Protein AF-A0A7R9UXS7-F1 (afdb_monomer)

pLDDT: mean 80.92, std 16.03, range [46.47, 97.25]

Solvent-accessible surface area (backbone atoms only — not comparable to full-atom values): 8865 Å² total; per-residue (Å²): 105,76,66,58,52,54,53,49,51,52,51,50,54,51,53,52,51,51,50,63,70,65,65,58,76,58,68,68,56,56,54,50,51,53,50,50,51,53,52,49,58,66,49,42,36,72,67,34,34,82,85,46,46,82,56,14,56,64,54,41,51,53,52,44,53,54,52,54,48,49,53,51,52,53,55,55,66,69,43,50,81,51,87,56,95,89,28,53,65,57,70,60,55,51,47,46,51,54,64,48,54,47,44,50,54,50,50,55,51,51,53,54,52,49,62,72,69,43,64,74,73,52,58,57,50,52,64,46,50,56,53,50,56,55,52,54,51,56,57,55,60,60,67,73,69,80,70,88,82,80,84,86,131

Sequence (153 aa):
MQLDDMLSELTHALTSGERILNTRMPFGYVVHLRTFLAVWLLTLPCGLVGDLGWASAPVAIGIAYVLLGVERISLDIEQPFGTDHSDLALDEFVHGVTAVDLHEMLSRHAEEHASHSLPVPLARVLGGRERSHVAARRGLDASHAATPKKPTR

Mean predicted aligned error: 14.14 Å

Nearest PDB structures (foldseek):
  6ivo-assembly1_A  TM=8.681E-01  e=6.506E-04  Klebsiella pneumoniae
  4wd7-assembly1_C  TM=8.824E-01  e=1.094E-03  Klebsiella pneumoniae UHKPC96
  6iv2-assembly1_D  TM=8.852E-01  e=1.838E-03  Klebsiella pneumoniae IS53

Radius of gyration: 33.46 Å; Cα contacts (8 Å, |Δi|>4): 35; chains: 1; bounding box: 63×79×75 Å

InterPro domains:
  IPR044669 Voltage-dependent anion channel-forming protein YneE/VCCN1/2-like [PF25539] (2-97)
  IPR044669 Voltage-dependent anion channel-forming protein YneE/VCCN1/2-like [PTHR33281] (1-116)

Structure (mmCIF, N/CA/C/O backbone):
data_AF-A0A7R9UXS7-F1
#
_entry.id   AF-A0A7R9UXS7-F1
#
loop_
_atom_site.group_PDB
_atom_site.id
_atom_site.type_symbol
_atom_site.label_atom_id
_atom_site.label_alt_id
_atom_site.label_comp_id
_atom_site.label_asym_id
_atom_site.label_entity_id
_atom_site.label_seq_id
_atom_site.pdbx_PDB_ins_code
_atom_site.Cartn_x
_atom_site.Cartn_y
_atom_site.Cartn_z
_atom_site.occupancy
_atom_site.B_iso_or_equiv
_atom_site.auth_seq_id
_atom_site.auth_comp_id
_atom_site.auth_asym_id
_atom_site.auth_atom_id
_atom_site.pdbx_PDB_model_num
ATOM 1 N N . MET A 1 1 ? 15.210 9.688 -37.841 1.00 69.94 1 MET A N 1
ATOM 2 C CA . MET A 1 1 ? 13.757 9.764 -37.598 1.00 69.94 1 MET A CA 1
ATOM 3 C C . MET A 1 1 ? 13.214 8.446 -37.073 1.00 69.94 1 MET A C 1
ATOM 5 O O . MET A 1 1 ? 12.944 8.404 -35.892 1.00 69.94 1 MET A O 1
ATOM 9 N N . GLN A 1 2 ? 13.179 7.345 -37.833 1.00 89.38 2 GLN A N 1
ATOM 10 C CA . GLN A 1 2 ? 12.542 6.099 -37.353 1.00 89.38 2 GLN A CA 1
ATOM 11 C C . GLN A 1 2 ? 13.154 5.488 -36.067 1.00 89.38 2 GLN A C 1
ATOM 13 O O . GLN A 1 2 ? 12.425 4.960 -35.236 1.00 89.38 2 GLN A O 1
ATOM 18 N N . LEU A 1 3 ? 14.475 5.594 -35.862 1.00 92.44 3 LEU A N 1
ATOM 19 C CA . LEU A 1 3 ? 15.123 5.185 -34.603 1.00 92.44 3 LEU A CA 1
ATOM 20 C C . LEU A 1 3 ? 14.800 6.140 -33.444 1.00 92.44 3 LEU A C 1
ATOM 22 O O . LEU A 1 3 ? 14.590 5.696 -32.320 1.00 92.44 3 LEU A O 1
ATOM 26 N N . ASP A 1 4 ? 14.758 7.443 -33.727 1.00 94.44 4 ASP A N 1
ATOM 27 C CA . ASP A 1 4 ? 14.447 8.474 -32.734 1.00 94.44 4 ASP A CA 1
ATOM 28 C C . ASP A 1 4 ? 13.019 8.282 -32.197 1.00 94.44 4 ASP A C 1
ATOM 30 O O . ASP A 1 4 ? 12.792 8.400 -30.994 1.00 94.44 4 ASP A O 1
ATOM 34 N N . ASP A 1 5 ? 12.087 7.892 -33.073 1.00 94.56 5 ASP A N 1
ATOM 35 C CA . ASP A 1 5 ? 10.698 7.588 -32.718 1.00 94.56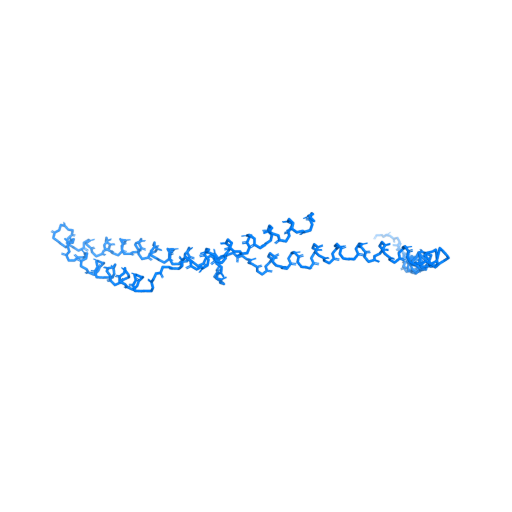 5 ASP A CA 1
ATOM 36 C C . ASP A 1 5 ? 10.605 6.355 -31.795 1.00 94.56 5 ASP A C 1
ATOM 38 O O . ASP A 1 5 ? 9.950 6.416 -30.755 1.00 94.56 5 ASP A O 1
ATOM 42 N N . MET A 1 6 ? 11.328 5.267 -32.098 1.00 92.38 6 MET A N 1
ATOM 43 C CA . MET A 1 6 ? 11.368 4.066 -31.242 1.00 92.38 6 MET A CA 1
ATOM 44 C C . MET A 1 6 ? 11.981 4.345 -29.861 1.00 92.38 6 MET A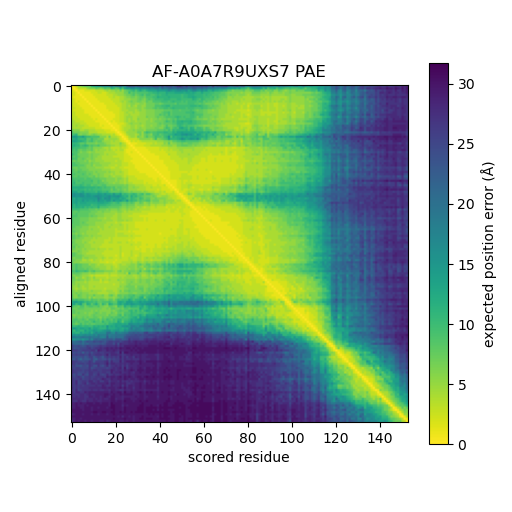 C 1
ATOM 46 O O . MET A 1 6 ? 11.496 3.854 -28.840 1.00 92.38 6 MET A O 1
ATOM 50 N N . LEU A 1 7 ? 13.050 5.147 -29.810 1.00 94.31 7 LEU A N 1
ATOM 51 C CA . LEU A 1 7 ? 13.671 5.549 -28.546 1.00 94.31 7 LEU A CA 1
ATOM 52 C C . LEU A 1 7 ? 12.748 6.458 -27.729 1.00 94.31 7 LEU A C 1
ATOM 54 O O . LEU A 1 7 ? 12.694 6.342 -26.501 1.00 94.31 7 LEU A O 1
ATOM 58 N N . SER A 1 8 ? 12.002 7.338 -28.398 1.00 95.25 8 SER A N 1
ATOM 59 C CA . SER A 1 8 ? 10.992 8.173 -27.754 1.00 95.25 8 SER A CA 1
ATOM 60 C C . SER A 1 8 ? 9.883 7.324 -27.129 1.00 95.25 8 SER A C 1
ATOM 62 O O . SER A 1 8 ? 9.520 7.560 -25.977 1.00 95.25 8 SER A O 1
ATOM 64 N N . GLU A 1 9 ? 9.410 6.289 -27.826 1.00 95.44 9 GLU A N 1
ATOM 65 C CA . GLU A 1 9 ? 8.367 5.384 -27.332 1.00 95.44 9 GLU A CA 1
ATOM 66 C C . GLU A 1 9 ? 8.821 4.576 -26.105 1.00 95.44 9 GLU A C 1
ATOM 68 O O . GLU A 1 9 ? 8.110 4.523 -25.098 1.00 95.44 9 GLU A O 1
ATOM 73 N N . LEU A 1 10 ? 10.046 4.037 -26.130 1.00 92.75 10 LEU A N 1
ATOM 74 C CA . LEU A 1 10 ? 10.647 3.371 -24.967 1.00 92.75 10 LEU A CA 1
ATOM 75 C C . LEU A 1 10 ? 10.772 4.315 -23.769 1.00 92.75 10 LEU A C 1
ATOM 77 O O . LEU A 1 10 ? 10.409 3.960 -22.647 1.00 92.75 10 LEU A O 1
ATOM 81 N N . THR A 1 11 ? 11.249 5.538 -24.007 1.00 95.38 11 THR A N 1
ATOM 82 C CA . THR A 1 11 ? 11.387 6.551 -22.953 1.00 95.38 11 THR A CA 1
ATOM 83 C C . THR A 1 11 ? 10.022 6.908 -22.366 1.00 95.38 11 THR A C 1
ATOM 85 O O . THR A 1 11 ? 9.876 6.997 -21.149 1.00 95.38 11 THR A O 1
ATOM 88 N N . HIS A 1 12 ? 8.994 7.041 -23.208 1.00 95.62 12 HIS A N 1
ATOM 89 C CA . HIS A 1 12 ? 7.633 7.323 -22.768 1.00 95.62 12 HIS A CA 1
ATOM 90 C C . HIS A 1 12 ? 7.060 6.195 -21.895 1.00 95.62 12 HIS A C 1
ATOM 92 O O . HIS A 1 12 ? 6.451 6.471 -20.857 1.00 95.62 12 HIS A O 1
ATOM 98 N N . ALA A 1 13 ? 7.289 4.932 -22.266 1.00 92.12 13 ALA A N 1
ATOM 99 C CA . ALA A 1 13 ? 6.881 3.780 -21.463 1.00 92.12 13 ALA A CA 1
ATOM 100 C C . ALA A 1 13 ? 7.587 3.753 -20.094 1.00 92.12 13 ALA A C 1
ATOM 102 O O . ALA A 1 13 ? 6.926 3.586 -19.067 1.00 92.12 13 ALA A O 1
ATOM 103 N N . LEU A 1 14 ? 8.901 4.004 -20.060 1.00 92.75 14 LEU A N 1
ATOM 104 C CA . LEU A 1 14 ? 9.678 4.078 -18.816 1.00 92.75 14 LEU A CA 1
ATOM 105 C C . LEU A 1 14 ? 9.189 5.206 -17.901 1.00 92.75 14 LEU A C 1
ATOM 107 O O . LEU A 1 14 ? 8.894 4.969 -16.731 1.00 92.75 14 LEU A O 1
ATOM 111 N N . THR A 1 15 ? 9.015 6.418 -18.435 1.00 94.06 15 THR A N 1
ATOM 112 C CA . THR A 1 15 ? 8.491 7.555 -17.665 1.00 94.06 15 THR A CA 1
ATOM 113 C C . THR A 1 15 ? 7.062 7.300 -17.171 1.00 94.06 15 THR A C 1
ATOM 115 O O . THR A 1 15 ? 6.696 7.735 -16.079 1.00 94.06 15 THR A O 1
ATOM 118 N N . SER A 1 16 ? 6.235 6.578 -17.935 1.00 92.38 16 SER A N 1
ATOM 119 C CA . SER A 1 16 ? 4.905 6.157 -17.478 1.00 92.38 16 SER A CA 1
ATOM 120 C C . SER A 1 16 ? 4.995 5.222 -16.264 1.00 92.38 16 SER A C 1
ATOM 122 O O . SER A 1 16 ? 4.322 5.463 -15.259 1.00 92.38 16 SER A O 1
ATOM 124 N N . GLY A 1 17 ? 5.888 4.228 -16.308 1.00 90.12 17 GLY A N 1
ATOM 125 C CA . GLY A 1 17 ? 6.159 3.327 -15.185 1.00 90.12 17 GLY A CA 1
ATOM 126 C C . GLY A 1 17 ? 6.683 4.056 -13.943 1.00 90.12 17 GLY A C 1
ATOM 127 O O . GLY A 1 17 ? 6.174 3.846 -12.843 1.00 90.12 17 GLY A O 1
ATOM 128 N N . GLU A 1 18 ? 7.629 4.984 -14.110 1.00 91.00 18 GLU A N 1
ATOM 129 C CA . GLU A 1 18 ? 8.159 5.801 -13.008 1.00 91.00 18 GLU A CA 1
ATOM 130 C C . GLU A 1 18 ? 7.084 6.668 -12.346 1.00 91.00 18 GLU A C 1
ATOM 132 O O . GLU A 1 18 ? 7.109 6.864 -11.130 1.00 91.00 18 GLU A O 1
ATOM 137 N N . ARG A 1 19 ? 6.115 7.184 -13.112 1.00 90.94 19 ARG A N 1
ATOM 138 C CA . ARG A 1 19 ? 4.985 7.941 -12.554 1.00 90.94 19 ARG A CA 1
ATOM 139 C C . ARG A 1 19 ? 4.095 7.061 -11.687 1.00 90.94 19 ARG A C 1
ATOM 141 O O . ARG A 1 19 ? 3.730 7.483 -10.593 1.00 90.94 19 ARG A O 1
ATOM 148 N N . ILE A 1 20 ? 3.774 5.852 -12.145 1.00 88.12 20 ILE A N 1
ATOM 149 C CA . ILE A 1 20 ? 2.990 4.885 -11.362 1.00 88.12 20 ILE A CA 1
ATOM 150 C C . ILE A 1 20 ? 3.744 4.548 -10.071 1.00 88.12 20 ILE A C 1
ATOM 152 O O . ILE A 1 20 ? 3.178 4.636 -8.985 1.00 88.12 20 ILE A O 1
ATOM 156 N N . LEU A 1 21 ? 5.049 4.281 -10.169 1.00 85.81 21 LEU A N 1
ATOM 157 C CA . LEU A 1 21 ? 5.891 3.947 -9.022 1.00 85.81 21 LEU A CA 1
ATOM 158 C C . LEU A 1 21 ? 6.061 5.102 -8.021 1.00 85.81 21 LEU A C 1
ATOM 160 O O . LEU A 1 21 ? 6.237 4.845 -6.828 1.00 85.81 21 LEU A O 1
ATOM 164 N N . ASN A 1 22 ? 6.006 6.354 -8.487 1.00 83.50 22 ASN A N 1
ATOM 165 C CA . ASN A 1 22 ? 6.096 7.556 -7.654 1.00 83.50 22 ASN A CA 1
ATOM 166 C C . ASN A 1 22 ? 4.747 8.038 -7.102 1.00 83.50 22 ASN A C 1
ATOM 168 O O . ASN A 1 22 ? 4.735 8.911 -6.236 1.00 83.50 22 ASN A O 1
ATOM 172 N N . THR A 1 23 ? 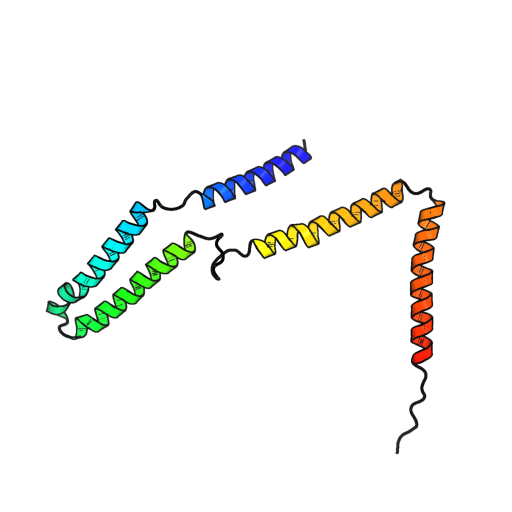3.614 7.470 -7.527 1.00 84.31 23 THR A N 1
ATOM 173 C CA . THR A 1 23 ? 2.282 7.814 -6.985 1.00 84.31 23 THR A CA 1
ATOM 174 C C . THR A 1 23 ? 1.999 7.065 -5.674 1.00 84.31 23 THR A C 1
ATOM 176 O O . THR A 1 23 ? 0.877 6.647 -5.408 1.00 84.31 23 THR A O 1
ATOM 179 N N . ARG A 1 24 ? 3.021 6.865 -4.835 1.00 76.38 24 ARG A N 1
ATOM 180 C CA . ARG A 1 24 ? 2.844 6.236 -3.519 1.00 76.38 24 ARG A CA 1
ATOM 181 C C . ARG A 1 24 ? 2.086 7.185 -2.606 1.00 76.38 24 ARG A C 1
ATOM 183 O O . ARG A 1 24 ? 2.359 8.390 -2.590 1.00 76.38 24 ARG A O 1
ATOM 190 N N . MET A 1 25 ? 1.150 6.653 -1.831 1.00 82.06 25 MET A N 1
ATOM 191 C CA . MET A 1 25 ? 0.417 7.450 -0.865 1.00 82.06 25 MET A CA 1
ATOM 192 C C . MET A 1 25 ? 1.383 8.004 0.191 1.00 82.06 25 MET A C 1
ATOM 194 O O . MET A 1 25 ? 2.325 7.325 0.612 1.00 82.06 25 MET A O 1
ATOM 198 N N . PRO A 1 26 ? 1.175 9.249 0.651 1.00 88.31 26 PRO A N 1
ATOM 199 C CA . PRO A 1 26 ? 2.004 9.820 1.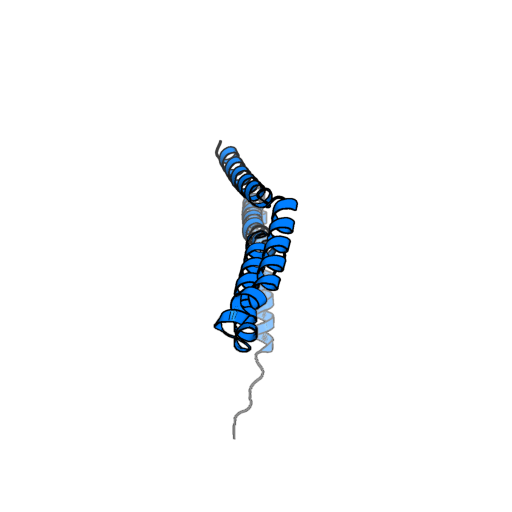699 1.00 88.31 26 PRO A CA 1
ATOM 200 C C . PRO A 1 26 ? 1.984 8.935 2.948 1.00 88.31 26 PRO A C 1
ATOM 202 O O . PRO A 1 26 ? 0.916 8.590 3.450 1.00 88.31 26 PRO A O 1
ATOM 205 N N . PHE A 1 27 ? 3.156 8.633 3.509 1.00 86.06 27 PHE A N 1
ATOM 206 C CA . PHE A 1 27 ? 3.276 7.751 4.678 1.00 86.06 27 PHE A CA 1
ATOM 207 C C . PHE A 1 27 ? 2.376 8.175 5.853 1.00 86.06 27 PHE A C 1
ATOM 209 O O . PHE A 1 27 ? 1.735 7.340 6.489 1.00 86.06 27 PHE A O 1
ATOM 216 N N . GLY A 1 28 ? 2.263 9.484 6.107 1.00 91.50 28 GLY A N 1
ATOM 217 C CA . GLY A 1 28 ? 1.387 10.008 7.159 1.00 91.50 28 GLY A CA 1
ATOM 218 C C . GLY A 1 28 ? -0.088 9.655 6.947 1.00 91.50 28 GLY A C 1
ATOM 219 O O . GLY A 1 28 ? -0.782 9.343 7.911 1.00 91.50 28 GLY A O 1
ATOM 220 N N . TYR A 1 29 ? -0.560 9.633 5.697 1.00 91.06 29 TYR A N 1
ATOM 221 C CA . TYR A 1 29 ? -1.936 9.253 5.380 1.00 91.06 29 TYR A CA 1
ATOM 222 C C . TYR A 1 29 ? -2.205 7.788 5.738 1.00 91.06 29 TYR A C 1
ATOM 224 O O . TYR A 1 29 ? -3.170 7.500 6.442 1.00 91.06 29 TYR A O 1
ATOM 232 N N . VAL A 1 30 ? -1.313 6.879 5.335 1.00 91.56 30 VAL A N 1
ATOM 233 C CA . VAL A 1 30 ? -1.442 5.437 5.601 1.00 91.56 30 VAL A CA 1
ATOM 234 C C . VAL A 1 30 ? -1.459 5.152 7.106 1.00 91.56 30 VAL A C 1
ATOM 236 O O . VAL A 1 30 ? -2.318 4.421 7.599 1.00 91.56 30 VAL A O 1
ATOM 239 N N . VAL A 1 31 ? -0.558 5.784 7.865 1.00 93.75 31 VAL A N 1
ATOM 240 C CA . VAL A 1 31 ? -0.495 5.617 9.326 1.00 93.75 31 VAL A CA 1
ATOM 241 C C . VAL A 1 31 ? -1.763 6.135 10.008 1.00 93.75 31 VAL A C 1
ATOM 243 O O . VAL A 1 31 ? -2.298 5.467 10.899 1.00 93.75 31 VAL A O 1
ATOM 246 N N . HIS A 1 32 ? -2.273 7.299 9.595 1.00 95.50 32 HIS A N 1
ATOM 247 C CA . HIS A 1 32 ? -3.512 7.846 10.148 1.00 95.50 32 HIS A CA 1
ATOM 248 C C . HIS A 1 32 ? -4.728 6.986 9.806 1.00 95.50 32 HIS A C 1
ATOM 250 O O . HIS A 1 32 ? -5.539 6.731 10.695 1.00 95.50 32 HIS A O 1
ATOM 256 N N . LEU A 1 33 ? -4.831 6.497 8.569 1.00 94.31 33 LEU A N 1
ATOM 257 C CA . LEU A 1 33 ? -5.915 5.619 8.136 1.00 94.31 33 LEU A CA 1
ATOM 258 C C . LEU A 1 33 ? -5.943 4.323 8.956 1.00 94.31 33 LEU A C 1
ATOM 260 O O . LEU A 1 33 ? -6.983 3.967 9.507 1.00 94.31 33 LEU A O 1
ATOM 264 N N . ARG A 1 34 ? -4.787 3.672 9.120 1.00 94.56 34 ARG A N 1
ATOM 265 C CA . ARG A 1 34 ? -4.651 2.448 9.919 1.00 94.56 34 ARG A CA 1
ATOM 266 C C . ARG A 1 34 ? -4.993 2.669 11.389 1.00 94.56 34 ARG A C 1
ATOM 268 O O . ARG A 1 34 ? -5.683 1.861 12.007 1.00 94.56 34 ARG A O 1
ATOM 275 N N . THR A 1 35 ? -4.535 3.786 11.956 1.00 96.00 35 THR A N 1
ATOM 276 C CA . THR A 1 35 ? -4.838 4.152 13.348 1.00 96.00 35 THR A CA 1
ATOM 277 C C . THR A 1 35 ? -6.332 4.416 13.529 1.00 96.00 35 THR A C 1
ATOM 279 O O . THR A 1 35 ? -6.933 3.921 14.481 1.00 96.00 35 THR A O 1
ATOM 282 N N . PHE A 1 36 ? -6.949 5.151 12.601 1.00 96.62 36 PHE A N 1
ATOM 283 C CA . PHE A 1 36 ? -8.386 5.403 12.596 1.00 96.62 36 PHE A CA 1
ATOM 284 C C . PHE A 1 36 ? -9.183 4.097 12.507 1.00 96.62 36 PHE A C 1
ATOM 286 O O . PHE A 1 36 ? -10.082 3.884 13.319 1.00 96.62 36 PHE A O 1
ATOM 293 N N . LEU A 1 37 ? -8.820 3.200 11.586 1.00 96.25 37 LEU A N 1
ATOM 294 C CA . LEU A 1 37 ? -9.492 1.913 11.420 1.00 96.25 37 LEU A CA 1
ATOM 295 C C . LEU A 1 37 ? -9.380 1.050 12.683 1.00 96.25 37 LEU A C 1
ATOM 297 O O . LEU A 1 37 ? -10.376 0.485 13.133 1.00 96.25 37 LEU A O 1
ATOM 301 N N . ALA A 1 38 ? -8.201 1.007 13.307 1.00 95.62 38 ALA A N 1
ATOM 302 C CA . ALA A 1 38 ? -7.987 0.284 14.557 1.00 95.62 38 ALA A CA 1
ATOM 303 C C . ALA A 1 38 ? -8.853 0.832 15.706 1.00 95.62 38 ALA A C 1
ATOM 305 O O . ALA A 1 38 ? -9.495 0.059 16.418 1.00 95.62 38 ALA A O 1
ATOM 306 N N . VAL A 1 39 ? -8.923 2.158 15.870 1.00 96.56 39 VAL A N 1
ATOM 307 C CA . VAL A 1 39 ? -9.773 2.803 16.889 1.00 96.56 39 VAL A CA 1
ATOM 308 C C . VAL A 1 39 ? -11.259 2.557 16.609 1.00 96.56 39 VAL A C 1
ATOM 310 O O . VAL A 1 39 ? -12.030 2.282 17.532 1.00 96.56 39 VAL A O 1
ATOM 313 N N . TRP A 1 40 ? -11.670 2.608 15.343 1.00 96.31 40 TRP A N 1
ATOM 314 C CA . TRP A 1 40 ? -13.051 2.353 14.943 1.00 96.31 40 TRP A CA 1
ATOM 315 C C . TRP A 1 40 ? -13.465 0.907 15.244 1.00 96.31 40 TRP A C 1
ATOM 317 O O . TRP A 1 40 ? -14.490 0.680 15.880 1.00 96.31 40 TRP A O 1
ATOM 327 N N . LEU A 1 41 ? -12.624 -0.074 14.907 1.00 95.31 41 LEU A N 1
ATOM 328 C CA . LEU A 1 41 ? -12.880 -1.484 15.219 1.00 95.31 41 LEU A CA 1
ATOM 329 C C . LEU A 1 41 ? -12.905 -1.771 16.726 1.00 95.31 41 LEU A C 1
ATOM 331 O O . LEU A 1 41 ? -13.670 -2.624 17.170 1.00 95.31 41 LEU A O 1
ATOM 335 N N . LEU A 1 42 ? -12.113 -1.046 17.522 1.00 93.94 42 LEU A N 1
ATOM 336 C CA . LEU A 1 42 ? -12.082 -1.201 18.979 1.00 93.94 42 LEU A CA 1
ATOM 337 C C . LEU A 1 42 ? -13.324 -0.603 19.657 1.00 93.94 42 LEU A C 1
ATOM 339 O O . LEU A 1 42 ? -13.811 -1.143 20.647 1.00 93.94 42 LEU A O 1
ATOM 343 N N . THR A 1 43 ? -13.867 0.487 19.112 1.00 94.38 43 THR A N 1
ATOM 344 C CA . THR A 1 43 ? -15.093 1.126 19.625 1.00 94.38 43 THR A CA 1
ATOM 345 C C . THR A 1 43 ? -16.378 0.451 19.137 1.00 94.38 43 THR A C 1
ATOM 347 O O . THR A 1 43 ? -17.407 0.535 19.809 1.00 94.38 43 THR A O 1
ATOM 350 N N . LEU A 1 44 ? -16.322 -0.284 18.024 1.00 94.38 44 LEU A N 1
ATOM 351 C CA . LEU A 1 44 ? -17.448 -1.005 17.429 1.00 94.38 44 LEU A CA 1
ATOM 352 C C . LEU A 1 44 ? -18.199 -1.955 18.388 1.00 94.38 44 LEU A C 1
ATOM 354 O O . LEU A 1 44 ? -19.420 -1.821 18.489 1.00 94.38 44 LEU A O 1
ATOM 358 N N . PRO A 1 45 ? -17.557 -2.879 19.135 1.00 90.75 45 PRO A N 1
ATOM 359 C CA . PRO A 1 45 ? -18.280 -3.763 20.055 1.00 90.75 45 PRO A CA 1
ATOM 360 C C . PRO A 1 45 ? -19.022 -2.992 21.157 1.00 90.75 45 PRO A C 1
ATOM 362 O O . PRO A 1 45 ? -20.136 -3.367 21.516 1.00 90.75 45 PRO A O 1
ATOM 365 N N . CYS A 1 46 ? -18.460 -1.879 21.643 1.00 91.94 46 CYS A N 1
ATOM 366 C CA . CYS A 1 46 ? -19.117 -1.014 22.627 1.00 91.94 46 CYS A CA 1
ATOM 367 C C . CYS A 1 46 ? -20.361 -0.317 22.055 1.00 91.94 46 CYS A C 1
ATOM 369 O O . CYS A 1 46 ? -21.302 -0.061 22.798 1.00 91.94 46 CYS A O 1
ATOM 371 N N . GLY A 1 47 ? -20.383 -0.026 20.750 1.00 91.00 47 GLY A N 1
ATOM 372 C CA . GLY A 1 47 ? -21.562 0.514 20.071 1.00 91.00 47 GLY A CA 1
ATOM 373 C C . GLY A 1 47 ? -22.663 -0.529 19.859 1.00 91.00 47 GLY A C 1
ATOM 374 O O . GLY A 1 47 ? -23.839 -0.213 19.991 1.00 91.00 47 GLY A O 1
ATOM 375 N N . LEU A 1 48 ? -22.292 -1.782 19.573 1.00 92.56 48 LEU A N 1
ATOM 376 C CA . LEU A 1 48 ? -23.245 -2.859 19.272 1.00 92.56 48 LEU A CA 1
ATOM 377 C C . LEU A 1 48 ? -23.791 -3.577 20.516 1.00 92.56 48 LEU A C 1
ATOM 379 O O . LEU A 1 48 ? -24.810 -4.262 20.423 1.00 92.56 48 LEU A O 1
ATOM 383 N N . VAL A 1 49 ? -23.131 -3.464 21.674 1.00 93.56 49 VAL A N 1
ATOM 384 C CA . VAL A 1 49 ? -23.520 -4.201 22.892 1.00 93.56 49 VAL A CA 1
ATOM 385 C C . VAL A 1 49 ? -24.938 -3.865 23.370 1.00 93.56 49 VAL A C 1
ATOM 387 O O . VAL A 1 49 ? -25.593 -4.730 23.947 1.00 93.56 49 VAL A O 1
ATOM 390 N N . GLY A 1 50 ? -25.428 -2.648 23.101 1.00 89.50 50 GLY A N 1
ATOM 391 C CA . GLY A 1 50 ? -26.771 -2.210 23.492 1.00 89.50 50 GLY A CA 1
ATOM 392 C C . GLY A 1 50 ? -27.892 -2.974 22.784 1.00 89.50 50 GLY A C 1
ATOM 393 O O . GLY A 1 50 ? -28.863 -3.358 23.431 1.00 89.50 50 GLY A O 1
ATOM 394 N N . ASP A 1 51 ? -27.723 -3.255 21.490 1.00 89.38 51 ASP A N 1
ATOM 395 C CA . ASP A 1 51 ? -28.749 -3.909 20.669 1.00 89.38 51 ASP A CA 1
ATOM 396 C C . ASP A 1 51 ? -28.563 -5.433 20.603 1.00 89.38 51 ASP A C 1
ATOM 398 O O . ASP A 1 51 ? -29.534 -6.189 20.594 1.00 89.38 51 ASP A O 1
ATOM 402 N N . LEU A 1 52 ? -27.311 -5.904 20.545 1.00 88.19 52 LEU A N 1
ATOM 403 C CA . LEU A 1 52 ? -26.981 -7.311 20.281 1.00 88.19 52 LEU A CA 1
ATOM 404 C C . LEU A 1 52 ? -26.475 -8.076 21.516 1.00 88.19 52 LEU A C 1
ATOM 406 O O . LEU A 1 52 ? -26.316 -9.299 21.456 1.00 88.19 52 LEU A O 1
ATOM 410 N N . GLY A 1 53 ? -26.186 -7.399 22.632 1.00 90.56 53 GLY A N 1
ATOM 411 C CA . GLY A 1 53 ? -25.642 -8.035 23.834 1.00 90.56 53 GLY A CA 1
ATOM 412 C C . GLY A 1 53 ? -24.381 -8.853 23.531 1.00 90.56 53 GLY A C 1
ATOM 413 O O . GLY A 1 53 ? -23.430 -8.352 22.934 1.00 90.56 53 GLY A O 1
ATOM 414 N N . TRP A 1 54 ? -24.379 -10.138 23.892 1.00 90.44 54 TRP A N 1
ATOM 415 C CA . TRP A 1 54 ? -23.257 -11.060 23.650 1.00 90.44 54 TRP A CA 1
ATOM 416 C C . TRP A 1 54 ? -23.001 -11.371 22.167 1.00 90.44 54 TRP A C 1
ATOM 418 O O . TRP A 1 54 ? -21.885 -11.748 21.812 1.00 90.44 54 TRP A O 1
ATOM 428 N N . ALA A 1 55 ? -23.991 -11.178 21.286 1.00 91.19 55 ALA A N 1
ATOM 429 C CA . ALA A 1 55 ? -23.809 -11.356 19.845 1.00 91.19 55 ALA A CA 1
ATOM 430 C C . ALA A 1 55 ? -23.003 -10.210 19.200 1.00 91.19 55 ALA A C 1
ATOM 432 O O . ALA A 1 55 ? -22.549 -10.346 18.065 1.00 91.19 55 ALA A O 1
ATOM 433 N N . SER A 1 56 ? -22.763 -9.108 19.922 1.00 92.62 56 SER A N 1
ATOM 434 C CA . SER A 1 56 ? -21.930 -7.994 19.449 1.00 92.62 56 SER A CA 1
ATOM 435 C C . SER A 1 56 ? -20.492 -8.423 19.137 1.00 92.62 56 SER A C 1
ATOM 437 O O . SER A 1 56 ? -19.931 -7.979 18.141 1.00 92.62 56 SER A O 1
ATOM 439 N N . ALA A 1 57 ? -19.914 -9.332 19.929 1.00 91.31 57 ALA A N 1
ATOM 440 C CA . ALA A 1 57 ? -18.541 -9.803 19.758 1.00 91.31 57 ALA A CA 1
ATOM 441 C C . ALA A 1 57 ? -18.304 -10.563 18.433 1.00 91.31 57 ALA A C 1
ATOM 443 O O . ALA A 1 57 ? -17.425 -10.147 17.675 1.00 91.31 57 ALA A O 1
ATOM 444 N N . PRO A 1 58 ? -19.057 -11.631 18.088 1.00 94.44 58 PRO A N 1
ATOM 445 C CA . PRO A 1 58 ? -18.859 -12.330 16.816 1.00 94.44 58 PRO A CA 1
ATOM 446 C C . PRO A 1 58 ? -19.174 -11.449 15.600 1.00 94.44 58 PRO A C 1
ATOM 448 O O . PRO A 1 58 ? -18.477 -11.535 14.591 1.00 94.44 58 PRO A O 1
ATOM 451 N N . VAL A 1 59 ? -20.172 -10.562 15.698 1.00 94.44 59 VAL A N 1
ATOM 452 C CA . VAL A 1 59 ? -20.487 -9.607 14.624 1.00 94.44 59 VAL A CA 1
ATOM 453 C C . VAL A 1 59 ? -19.344 -8.609 14.428 1.00 94.44 59 VAL A C 1
ATOM 455 O O . VAL A 1 59 ? -18.915 -8.385 13.296 1.00 94.44 59 VAL A O 1
ATOM 458 N N . ALA A 1 60 ? -18.794 -8.064 15.516 1.00 95.44 60 ALA A 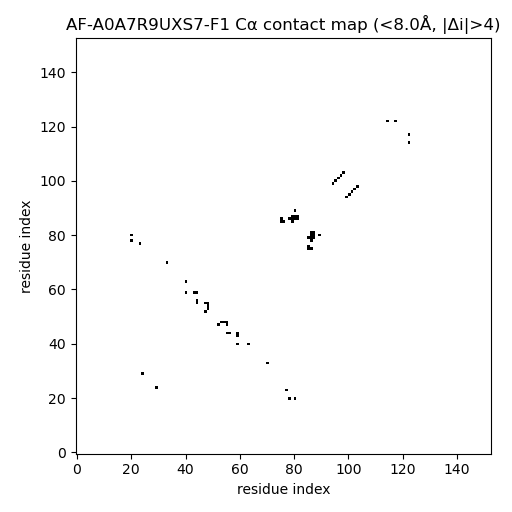N 1
ATOM 459 C CA . ALA A 1 60 ? -17.655 -7.155 15.463 1.00 95.44 60 ALA A CA 1
ATOM 460 C C . ALA A 1 60 ? -16.411 -7.817 14.856 1.00 95.44 60 ALA A C 1
ATOM 462 O O . ALA A 1 60 ? -15.745 -7.207 14.023 1.00 95.44 60 ALA A O 1
ATOM 463 N N . ILE A 1 61 ? -16.132 -9.076 15.212 1.00 95.50 61 ILE A N 1
ATOM 464 C CA . ILE A 1 61 ? -15.038 -9.859 14.617 1.00 95.50 61 ILE A CA 1
ATOM 465 C C . ILE A 1 61 ? -15.255 -10.047 13.110 1.00 95.50 61 ILE A C 1
ATOM 467 O O . ILE A 1 61 ? -14.313 -9.880 12.338 1.00 95.50 61 ILE A O 1
ATOM 471 N N . GLY A 1 62 ? -16.483 -10.348 12.675 1.00 97.00 62 GLY A N 1
ATOM 472 C CA . GLY A 1 62 ? -16.810 -10.477 11.253 1.00 97.00 62 GLY A CA 1
ATOM 473 C C . GLY A 1 62 ? -16.563 -9.183 10.470 1.00 97.00 62 GLY A C 1
ATOM 474 O O . GLY A 1 62 ? -15.935 -9.208 9.413 1.00 97.00 62 GLY A O 1
ATOM 475 N N . ILE A 1 63 ? -16.987 -8.040 11.016 1.00 96.31 63 ILE A N 1
ATOM 476 C CA . ILE A 1 63 ? -16.752 -6.722 10.408 1.00 96.31 63 ILE A CA 1
ATOM 477 C C . ILE A 1 63 ? -15.252 -6.390 10.381 1.00 96.31 63 ILE A C 1
ATOM 479 O O . ILE A 1 63 ? -14.741 -5.930 9.359 1.00 96.31 63 ILE A O 1
ATOM 483 N N . ALA A 1 64 ? -14.535 -6.665 11.475 1.00 96.69 64 ALA A N 1
ATOM 484 C CA . ALA A 1 64 ? -13.091 -6.467 11.562 1.00 96.69 64 ALA A CA 1
ATOM 485 C C . ALA A 1 64 ? -12.337 -7.285 10.514 1.00 96.69 64 ALA A C 1
ATOM 487 O O . ALA A 1 64 ? -11.458 -6.750 9.845 1.00 96.69 64 ALA A O 1
ATOM 488 N N . TYR A 1 65 ? -12.707 -8.553 10.331 1.00 96.75 65 TYR A N 1
ATOM 489 C CA . TYR A 1 65 ? -12.096 -9.423 9.331 1.00 96.75 65 TYR A CA 1
ATOM 490 C C . TYR A 1 65 ? -12.224 -8.844 7.917 1.00 96.75 65 TYR A C 1
ATOM 492 O O . TYR A 1 65 ? -11.234 -8.773 7.191 1.00 96.75 65 TYR A O 1
ATOM 500 N N . VAL A 1 66 ? -13.419 -8.374 7.544 1.00 97.25 66 VAL A N 1
ATOM 501 C CA . VAL A 1 66 ? -13.650 -7.790 6.215 1.00 97.25 66 VAL A CA 1
ATOM 502 C C . VAL A 1 66 ? -12.853 -6.499 6.035 1.00 97.25 66 VAL A C 1
ATOM 504 O O . VAL A 1 66 ? -12.163 -6.344 5.032 1.00 97.25 66 VAL A O 1
ATOM 507 N N . LEU A 1 67 ? -12.905 -5.578 6.999 1.00 96.56 67 LEU A N 1
ATOM 508 C CA . LEU A 1 67 ? -12.259 -4.271 6.854 1.00 96.56 67 LEU A CA 1
ATOM 509 C C . LEU A 1 67 ? -10.733 -4.340 6.904 1.00 96.56 67 LEU A C 1
ATOM 511 O O . LEU A 1 67 ? -10.078 -3.689 6.094 1.00 96.56 67 LEU A O 1
ATOM 515 N N . LEU A 1 68 ? -10.164 -5.150 7.800 1.00 96.06 68 LEU A N 1
ATOM 516 C CA . LEU A 1 68 ? -8.717 -5.383 7.837 1.00 96.06 68 LEU A CA 1
ATOM 517 C C . LEU A 1 68 ? -8.243 -6.145 6.593 1.00 96.06 68 LEU A C 1
ATOM 519 O O . LEU A 1 68 ? -7.152 -5.885 6.090 1.00 96.06 68 LEU A O 1
ATOM 523 N N . GLY A 1 69 ? -9.069 -7.055 6.064 1.00 96.06 69 GLY A N 1
ATOM 524 C CA . GLY A 1 69 ? -8.801 -7.724 4.792 1.00 96.06 69 GLY A CA 1
ATOM 525 C C . GLY A 1 69 ? -8.719 -6.732 3.631 1.00 96.06 69 GLY A C 1
ATOM 526 O O . GLY A 1 69 ? -7.756 -6.753 2.869 1.00 96.06 69 GLY A O 1
ATOM 527 N N . VAL A 1 70 ? -9.685 -5.814 3.533 1.00 96.12 70 VAL A N 1
ATOM 528 C CA . VAL A 1 70 ? -9.688 -4.754 2.513 1.00 96.12 70 VAL A CA 1
ATOM 529 C C . VAL A 1 70 ? -8.501 -3.802 2.680 1.00 96.12 70 VAL A C 1
ATOM 531 O O . VAL A 1 70 ? -7.874 -3.452 1.682 1.00 96.12 70 VAL A O 1
ATOM 534 N N . GLU A 1 71 ? -8.146 -3.409 3.908 1.00 94.62 71 GLU A N 1
ATOM 535 C CA . GLU A 1 71 ? -6.955 -2.584 4.166 1.00 94.62 71 GLU A CA 1
ATOM 536 C C . GLU A 1 71 ? -5.686 -3.268 3.639 1.00 94.62 71 GLU A C 1
ATOM 538 O O . GLU A 1 71 ? -4.889 -2.637 2.945 1.00 94.62 71 GLU A O 1
ATOM 543 N N . ARG A 1 72 ? -5.518 -4.570 3.908 1.00 92.31 72 ARG A N 1
ATOM 544 C CA . ARG A 1 72 ? -4.351 -5.321 3.432 1.00 92.31 72 ARG A CA 1
ATOM 545 C C . ARG A 1 72 ? -4.296 -5.385 1.908 1.00 92.31 72 ARG A C 1
ATOM 547 O O . ARG A 1 72 ? -3.259 -5.063 1.344 1.00 92.31 72 ARG A O 1
ATOM 554 N N . ILE A 1 73 ? -5.412 -5.716 1.260 1.00 93.50 73 ILE A N 1
ATOM 555 C CA . ILE A 1 73 ? -5.503 -5.752 -0.208 1.00 93.50 73 ILE A CA 1
ATOM 556 C C . ILE A 1 73 ? -5.188 -4.373 -0.805 1.00 93.50 73 ILE A C 1
ATOM 558 O O . ILE A 1 73 ? -4.549 -4.281 -1.847 1.00 93.50 73 ILE A O 1
ATOM 562 N N . SER A 1 74 ? -5.605 -3.294 -0.138 1.00 92.31 74 SER A N 1
ATOM 563 C CA . SER A 1 74 ? -5.331 -1.927 -0.593 1.00 92.31 74 SER A CA 1
ATOM 564 C C . SER A 1 74 ? -3.835 -1.608 -0.588 1.00 92.31 74 SER A C 1
ATOM 566 O O . SER A 1 74 ? -3.360 -0.957 -1.513 1.00 92.31 74 SER A O 1
ATOM 568 N N . LEU A 1 75 ? -3.098 -2.087 0.422 1.00 89.31 75 LEU A N 1
ATOM 569 C CA . LEU A 1 75 ? -1.640 -1.946 0.489 1.00 89.31 75 LEU A CA 1
ATOM 570 C C . LEU A 1 75 ? -0.936 -2.766 -0.594 1.00 89.31 75 LEU A C 1
ATOM 572 O O . LEU A 1 75 ? 0.023 -2.284 -1.189 1.00 89.31 75 LEU A O 1
ATOM 576 N N . ASP A 1 76 ? -1.421 -3.977 -0.864 1.00 90.44 76 ASP A N 1
ATOM 577 C CA . ASP A 1 76 ? -0.826 -4.855 -1.877 1.00 90.44 76 ASP A CA 1
ATOM 578 C C . ASP A 1 76 ? -1.017 -4.255 -3.287 1.00 90.44 76 ASP A C 1
ATOM 580 O O . ASP A 1 76 ? -0.073 -4.156 -4.066 1.00 90.44 76 ASP A O 1
ATOM 584 N N . ILE A 1 77 ? -2.211 -3.732 -3.593 1.00 90.00 77 ILE A N 1
ATOM 585 C CA . ILE A 1 77 ? -2.502 -3.070 -4.881 1.00 90.00 77 ILE A CA 1
ATOM 586 C C . ILE A 1 77 ? -1.706 -1.764 -5.061 1.00 90.00 77 ILE A C 1
ATOM 588 O O . ILE A 1 77 ? -1.434 -1.357 -6.192 1.00 90.00 77 ILE A O 1
ATOM 592 N N . GLU A 1 78 ? -1.321 -1.092 -3.974 1.00 89.56 78 GLU A N 1
ATOM 593 C CA . GLU A 1 78 ? -0.516 0.133 -4.038 1.00 89.56 78 GLU A CA 1
ATOM 594 C C . GLU A 1 78 ? 0.917 -0.124 -4.543 1.00 89.56 78 GLU A C 1
ATOM 596 O O . GLU A 1 78 ? 1.546 0.780 -5.101 1.00 89.56 78 GLU A O 1
ATOM 601 N N . GLN A 1 79 ? 1.446 -1.345 -4.386 1.00 88.44 79 GLN A N 1
ATOM 602 C CA . GLN A 1 79 ? 2.820 -1.700 -4.759 1.00 88.44 79 GLN A CA 1
ATOM 603 C C . GLN A 1 79 ? 2.892 -2.751 -5.885 1.00 88.44 79 GLN A C 1
ATOM 605 O O . GLN A 1 79 ? 3.503 -3.796 -5.704 1.00 88.44 79 GLN A O 1
ATOM 610 N N . PRO A 1 80 ? 2.407 -2.454 -7.106 1.00 88.19 80 PRO A N 1
ATOM 611 C CA . PRO A 1 80 ? 2.289 -3.447 -8.184 1.00 88.19 80 PRO A CA 1
ATOM 612 C C . PRO A 1 80 ? 3.629 -3.985 -8.721 1.00 88.19 80 PRO A C 1
ATOM 614 O O . PRO A 1 80 ? 3.654 -4.972 -9.452 1.00 88.19 80 PRO A O 1
ATOM 617 N N . PHE A 1 81 ? 4.743 -3.321 -8.406 1.00 89.69 81 PHE A N 1
ATOM 618 C CA . PHE A 1 81 ? 6.096 -3.664 -8.864 1.00 89.69 81 PHE A CA 1
ATOM 619 C C . PHE A 1 81 ? 6.978 -4.224 -7.735 1.00 89.69 81 PHE A C 1
ATOM 621 O O . PHE A 1 81 ? 8.201 -4.077 -7.783 1.00 89.69 81 PHE A O 1
ATOM 628 N N . GLY A 1 82 ? 6.371 -4.745 -6.669 1.00 86.94 82 GLY A N 1
ATOM 629 C CA . GLY A 1 82 ? 7.089 -5.390 -5.578 1.00 86.94 82 GLY A CA 1
ATOM 630 C C . GLY A 1 82 ? 7.545 -6.812 -5.924 1.00 86.94 82 GLY A C 1
ATOM 631 O O . GLY A 1 82 ? 7.766 -7.160 -7.083 1.00 86.94 82 GLY A O 1
ATOM 632 N N . THR A 1 83 ? 7.732 -7.620 -4.883 1.00 87.19 83 THR A N 1
ATOM 633 C CA . THR A 1 83 ? 8.165 -9.024 -4.978 1.00 87.19 83 THR A CA 1
ATOM 634 C C . THR A 1 83 ? 7.142 -9.998 -4.389 1.00 87.19 83 THR A C 1
ATOM 636 O O . THR A 1 83 ? 7.453 -11.174 -4.193 1.00 87.19 83 THR A O 1
ATOM 639 N N . ASP A 1 84 ? 5.953 -9.513 -4.037 1.00 86.81 84 ASP A N 1
ATOM 640 C CA . ASP A 1 84 ? 4.885 -10.325 -3.473 1.00 86.81 84 ASP A CA 1
ATOM 641 C C . ASP A 1 84 ? 4.191 -11.142 -4.575 1.00 86.81 84 ASP A C 1
ATOM 643 O O . ASP A 1 84 ? 4.281 -10.862 -5.769 1.00 86.81 84 ASP A O 1
ATOM 647 N N . HIS A 1 85 ? 3.465 -12.191 -4.181 1.00 86.94 85 HIS A N 1
ATOM 648 C CA . HIS A 1 85 ? 2.775 -13.077 -5.129 1.00 86.94 85 HIS A CA 1
ATOM 649 C C . HIS A 1 85 ? 1.703 -12.378 -5.980 1.00 86.94 85 HIS A C 1
ATOM 651 O O . HIS A 1 85 ? 1.309 -12.906 -7.018 1.00 86.94 85 HIS A O 1
ATOM 657 N N . SER A 1 86 ? 1.194 -11.240 -5.513 1.00 87.38 86 SER A N 1
ATOM 658 C CA . SER A 1 86 ? 0.199 -10.407 -6.192 1.00 87.38 86 SER A CA 1
ATOM 659 C C . SER A 1 86 ? 0.803 -9.403 -7.177 1.00 87.38 86 SER A C 1
ATOM 661 O O . SER A 1 86 ? 0.043 -8.722 -7.868 1.00 87.38 86 SER A O 1
ATOM 663 N N . ASP A 1 87 ? 2.131 -9.309 -7.247 1.00 91.94 87 ASP A N 1
ATOM 664 C CA . ASP A 1 87 ? 2.831 -8.281 -8.012 1.00 91.94 87 ASP A CA 1
ATOM 665 C C . ASP A 1 87 ? 3.125 -8.733 -9.447 1.00 91.94 87 ASP A C 1
ATOM 667 O O . ASP A 1 87 ? 3.017 -9.910 -9.808 1.00 91.94 87 ASP A O 1
ATOM 671 N N . LEU A 1 88 ? 3.494 -7.781 -10.304 1.00 89.44 88 LEU A N 1
ATOM 672 C CA . LEU A 1 88 ? 3.875 -8.084 -11.678 1.00 89.44 88 LEU A CA 1
ATOM 673 C C . LEU A 1 88 ? 5.216 -8.830 -11.714 1.00 89.44 88 LEU A C 1
ATOM 675 O O . LEU A 1 88 ? 6.210 -8.375 -11.150 1.00 89.44 88 LEU A O 1
ATOM 679 N N . ALA A 1 89 ? 5.273 -9.919 -12.485 1.00 91.81 89 ALA A N 1
ATOM 680 C CA . ALA A 1 89 ? 6.481 -10.714 -12.723 1.00 91.81 89 ALA A CA 1
ATOM 681 C C . ALA A 1 89 ? 7.476 -10.010 -13.673 1.00 91.81 89 ALA A C 1
ATOM 683 O O . ALA A 1 89 ? 7.779 -10.496 -14.763 1.00 91.81 89 ALA A O 1
ATOM 684 N N . LEU A 1 90 ? 7.975 -8.835 -13.275 1.00 89.44 90 LEU A N 1
ATOM 685 C CA . LEU A 1 90 ? 8.894 -8.010 -14.067 1.00 89.44 90 LEU A CA 1
ATOM 686 C C . LEU A 1 90 ? 10.155 -8.771 -14.489 1.00 89.44 90 LEU A C 1
ATOM 688 O O . LEU A 1 90 ? 10.608 -8.607 -15.619 1.00 89.44 90 LEU A O 1
ATOM 692 N N . ASP A 1 91 ? 10.685 -9.631 -13.621 1.00 88.88 91 ASP A N 1
ATOM 693 C CA . ASP A 1 91 ? 11.873 -10.435 -13.920 1.00 88.88 91 ASP A CA 1
ATOM 694 C C . ASP A 1 91 ? 11.646 -11.368 -15.116 1.00 88.88 91 ASP A C 1
ATOM 696 O O . ASP A 1 91 ? 12.517 -11.503 -15.976 1.00 88.88 91 ASP A O 1
ATOM 700 N N . GLU A 1 92 ? 10.458 -11.970 -15.214 1.00 88.50 92 GLU A N 1
ATOM 701 C CA . GLU A 1 92 ? 10.092 -12.842 -16.330 1.00 88.50 92 GLU A CA 1
ATOM 702 C C . GLU A 1 92 ? 9.918 -12.038 -17.624 1.00 88.50 92 GLU A C 1
ATOM 704 O O . GLU A 1 92 ? 10.433 -12.433 -18.673 1.00 88.50 92 GLU A O 1
ATOM 709 N N . PHE A 1 93 ? 9.290 -10.860 -17.543 1.00 87.62 93 PHE A N 1
ATOM 710 C CA . PHE A 1 93 ? 9.182 -9.945 -18.681 1.00 87.62 93 PHE A CA 1
ATOM 711 C C . PHE A 1 93 ? 10.556 -9.498 -19.198 1.00 87.62 93 PHE A C 1
ATOM 713 O O . PHE A 1 93 ? 10.811 -9.551 -20.402 1.00 87.62 93 PHE A O 1
ATOM 720 N N . VAL A 1 94 ? 11.462 -9.089 -18.306 1.00 89.44 94 VAL A N 1
ATOM 721 C CA . VAL A 1 94 ? 12.821 -8.666 -18.677 1.00 89.44 94 VAL A CA 1
ATOM 722 C C . VAL A 1 94 ? 13.602 -9.832 -19.277 1.00 89.44 94 VAL A C 1
ATOM 724 O O . VAL A 1 94 ? 14.308 -9.651 -20.275 1.00 89.44 94 VAL A O 1
ATOM 727 N N . HIS A 1 95 ? 13.463 -11.034 -18.715 1.00 89.12 95 HIS A N 1
ATOM 728 C CA . HIS A 1 95 ? 14.116 -12.222 -19.249 1.00 89.12 95 HIS A CA 1
ATOM 729 C C . HIS A 1 95 ? 13.629 -12.554 -20.664 1.00 89.12 95 HIS A C 1
ATOM 731 O O . HIS A 1 95 ? 14.454 -12.819 -21.533 1.00 89.12 95 HIS A O 1
ATOM 737 N N . GLY A 1 96 ? 12.322 -12.476 -20.929 1.00 88.88 96 GLY A N 1
ATOM 738 C CA . GLY A 1 96 ? 11.766 -12.703 -22.267 1.00 88.88 96 GLY A CA 1
ATOM 739 C C . GLY A 1 96 ? 12.349 -11.750 -23.314 1.00 88.88 96 GLY A C 1
ATOM 740 O O . GLY A 1 96 ? 12.914 -12.194 -24.315 1.00 88.88 96 GLY A O 1
ATOM 741 N N . VAL A 1 97 ? 12.314 -10.444 -23.029 1.00 87.75 97 VAL A N 1
ATOM 742 C CA . VAL A 1 97 ? 12.804 -9.409 -23.957 1.00 87.75 97 VAL A CA 1
ATOM 743 C C . VAL A 1 97 ? 14.310 -9.536 -24.213 1.00 87.75 97 VAL A C 1
ATOM 745 O O . VAL A 1 97 ? 14.776 -9.386 -25.343 1.00 87.75 97 VAL A O 1
ATOM 748 N N . THR A 1 98 ? 15.104 -9.804 -23.173 1.00 84.44 98 THR A N 1
ATOM 749 C CA . THR A 1 98 ? 16.572 -9.822 -23.294 1.00 84.44 98 THR A CA 1
ATOM 750 C C . THR A 1 98 ? 17.119 -11.142 -23.829 1.00 84.44 98 THR A C 1
ATOM 752 O O . THR A 1 98 ? 18.008 -11.133 -24.683 1.00 84.44 98 THR A O 1
ATOM 755 N N . ALA A 1 99 ? 16.622 -12.274 -23.331 1.00 78.31 99 ALA A N 1
ATOM 756 C CA . ALA A 1 99 ? 17.190 -13.585 -23.620 1.00 78.31 99 ALA A CA 1
ATOM 757 C C . ALA A 1 99 ? 16.616 -14.219 -24.889 1.00 78.31 99 ALA A C 1
ATOM 759 O O . ALA A 1 99 ? 17.340 -14.943 -25.568 1.00 78.31 99 ALA A O 1
ATOM 760 N N . VAL A 1 100 ? 15.345 -13.964 -25.211 1.00 76.50 100 VAL A N 1
ATOM 761 C CA . VAL A 1 100 ? 14.688 -14.566 -26.378 1.00 76.50 100 VAL A CA 1
ATOM 762 C C . VAL A 1 100 ? 14.705 -13.579 -27.533 1.00 76.50 100 VAL A C 1
ATOM 764 O O . VAL A 1 100 ? 15.400 -13.813 -28.519 1.00 76.50 100 VAL A O 1
ATOM 767 N N . ASP A 1 101 ? 14.037 -12.436 -27.377 1.00 83.25 101 ASP A N 1
ATOM 768 C CA . ASP A 1 101 ? 13.795 -11.533 -28.503 1.00 83.25 101 ASP A CA 1
ATOM 769 C C . ASP A 1 101 ? 15.085 -10.857 -28.984 1.00 83.25 101 ASP A C 1
ATOM 771 O O . ASP A 1 101 ? 15.440 -10.922 -30.163 1.00 83.25 101 ASP A O 1
ATOM 775 N N . LEU A 1 102 ? 15.847 -10.246 -28.070 1.00 86.88 102 LEU A N 1
ATOM 776 C CA . LEU A 1 102 ? 17.062 -9.526 -28.447 1.00 86.88 102 LEU A CA 1
ATOM 777 C C . LEU A 1 102 ? 18.186 -10.471 -28.896 1.00 86.88 102 LEU A C 1
ATOM 779 O O . LEU A 1 102 ? 18.874 -10.184 -29.877 1.00 86.88 102 LEU A O 1
ATOM 783 N N . HIS A 1 103 ? 18.377 -11.601 -28.211 1.00 82.50 103 HIS A N 1
ATOM 784 C CA . HIS A 1 103 ? 19.386 -12.587 -28.605 1.00 82.50 103 HIS A CA 1
ATOM 785 C C . HIS A 1 103 ? 19.073 -13.202 -29.977 1.00 82.50 103 HIS A C 1
ATOM 787 O O . HIS A 1 103 ? 19.978 -13.354 -30.804 1.00 82.50 103 HIS A O 1
ATOM 793 N N . GLU A 1 104 ? 17.801 -13.502 -30.262 1.00 84.88 104 GLU A N 1
ATOM 794 C CA . GLU A 1 104 ? 17.377 -13.974 -31.580 1.00 84.88 104 GLU A CA 1
ATOM 795 C C . GLU A 1 104 ? 17.614 -12.902 -32.654 1.00 84.88 104 GLU A C 1
ATOM 797 O O . GLU A 1 104 ? 18.210 -13.179 -33.696 1.00 84.88 104 GLU A O 1
ATOM 802 N N . MET A 1 105 ? 17.219 -11.652 -32.408 1.00 84.00 105 MET A N 1
ATOM 803 C CA . MET A 1 105 ? 17.418 -10.574 -33.381 1.00 84.00 105 MET A CA 1
ATOM 804 C C . MET A 1 105 ? 18.901 -10.310 -33.677 1.00 84.00 105 MET A C 1
ATOM 806 O O . MET A 1 105 ? 19.269 -10.119 -34.842 1.00 84.00 105 MET A O 1
ATOM 810 N N . LEU A 1 106 ? 19.754 -10.321 -32.647 1.00 86.19 106 LEU A N 1
ATOM 811 C CA . LEU A 1 106 ? 21.197 -10.109 -32.783 1.00 86.19 106 LEU A CA 1
ATOM 812 C C . LEU A 1 106 ? 21.895 -11.281 -33.473 1.00 86.19 106 LEU A C 1
ATOM 814 O O . LEU A 1 106 ? 22.766 -11.049 -34.309 1.00 86.19 106 LEU A O 1
ATOM 818 N N . SER A 1 107 ? 21.517 -12.524 -33.164 1.00 82.50 107 SER A N 1
ATOM 819 C CA . SER A 1 107 ? 22.072 -13.703 -33.842 1.00 82.50 107 SER A CA 1
ATOM 820 C C . SER A 1 107 ? 21.703 -13.720 -35.327 1.00 82.50 107 SER A C 1
ATOM 822 O O . SER A 1 107 ? 22.590 -13.895 -36.163 1.00 82.50 107 SER A O 1
ATOM 824 N N . ARG A 1 108 ? 20.447 -13.407 -35.678 1.00 83.44 108 ARG A N 1
ATOM 825 C CA . ARG A 1 108 ? 20.005 -13.287 -37.081 1.00 83.44 108 ARG A CA 1
ATOM 826 C C . ARG A 1 108 ? 20.782 -12.211 -37.845 1.00 83.44 108 ARG A C 1
ATOM 828 O O . ARG A 1 108 ? 21.275 -12.486 -38.935 1.00 83.44 108 ARG A O 1
ATOM 835 N N . HIS A 1 109 ? 20.967 -11.022 -37.266 1.00 80.88 109 HIS A N 1
ATOM 836 C CA . HIS A 1 109 ? 21.739 -9.950 -37.913 1.00 80.88 109 HIS A CA 1
ATOM 837 C C . HIS A 1 109 ? 23.245 -10.248 -37.983 1.00 80.88 109 HIS A C 1
ATOM 839 O O . HIS A 1 109 ? 23.898 -9.888 -38.964 1.00 80.88 109 HIS A O 1
ATOM 845 N N . ALA A 1 110 ? 23.820 -10.911 -36.975 1.00 78.12 110 ALA A N 1
ATOM 846 C CA . ALA A 1 110 ? 25.224 -11.317 -36.993 1.00 78.12 110 ALA A CA 1
ATOM 847 C C . ALA A 1 110 ? 25.508 -12.335 -38.113 1.00 78.12 110 ALA A C 1
ATOM 849 O O . ALA A 1 110 ? 26.530 -12.221 -38.791 1.00 78.12 110 ALA A O 1
ATOM 850 N N . GLU A 1 111 ? 24.597 -13.283 -38.358 1.00 72.00 111 GLU A N 1
ATOM 851 C CA . GLU A 1 111 ? 24.685 -14.223 -39.484 1.00 72.00 111 GLU A CA 1
ATOM 852 C C . GLU A 1 111 ? 24.543 -13.523 -40.844 1.00 72.00 111 GLU A C 1
ATOM 854 O O . GLU A 1 111 ? 25.297 -13.815 -41.778 1.00 72.00 111 GLU A O 1
ATOM 859 N N . GLU A 1 112 ? 23.635 -12.551 -40.954 1.00 70.44 112 GLU A N 1
ATOM 860 C CA . GLU A 1 112 ? 23.421 -11.764 -42.174 1.00 70.44 112 GLU A C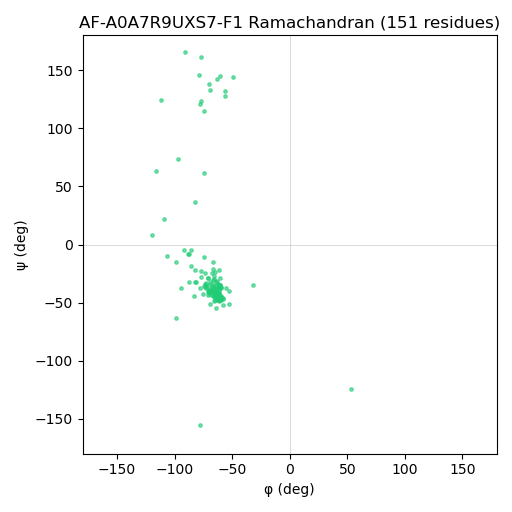A 1
ATOM 861 C C . GLU A 1 112 ? 24.658 -10.920 -42.540 1.00 70.44 112 GLU A C 1
ATOM 863 O O . GLU A 1 112 ? 25.116 -10.921 -43.688 1.00 70.44 112 GLU A O 1
ATOM 868 N N . HIS A 1 113 ? 25.276 -10.269 -41.550 1.00 60.62 113 HIS A N 1
ATOM 869 C CA . HIS A 1 113 ? 26.511 -9.502 -41.731 1.00 60.62 113 HIS A CA 1
ATOM 870 C C . HIS A 1 113 ? 27.753 -10.383 -41.942 1.00 60.62 113 HIS A C 1
ATOM 872 O O . HIS A 1 113 ? 28.649 -10.009 -42.710 1.00 60.62 113 HIS A O 1
ATOM 878 N N . ALA A 1 114 ? 27.816 -11.567 -41.325 1.00 63.25 114 ALA A N 1
ATOM 879 C CA . ALA A 1 114 ? 28.857 -12.552 -41.614 1.00 63.25 114 ALA A CA 1
ATOM 880 C C . ALA A 1 114 ? 28.751 -13.051 -43.065 1.00 63.25 114 ALA A C 1
ATOM 882 O O . ALA A 1 114 ? 29.755 -13.116 -43.769 1.00 63.25 114 ALA A O 1
ATOM 883 N N . SER A 1 115 ? 27.539 -13.308 -43.564 1.00 55.69 115 SER A N 1
ATOM 884 C CA . SER A 1 115 ? 27.291 -13.658 -44.970 1.00 55.69 115 SER A CA 1
ATOM 885 C C . SER A 1 115 ? 27.728 -12.552 -45.946 1.00 55.69 115 SER A C 1
ATOM 887 O O . SER A 1 115 ? 28.274 -12.849 -47.008 1.00 55.69 115 SER A O 1
ATOM 889 N N . HIS A 1 116 ? 27.549 -11.276 -45.585 1.00 58.28 116 HIS A N 1
ATOM 890 C CA . HIS A 1 116 ? 27.895 -10.138 -46.447 1.00 58.28 116 HIS A CA 1
ATOM 891 C C . HIS A 1 116 ? 29.403 -9.818 -46.505 1.00 58.28 116 HIS A C 1
ATOM 893 O O . HIS A 1 116 ? 29.887 -9.293 -47.506 1.00 58.28 116 HIS A O 1
ATOM 899 N N . SER A 1 117 ? 30.159 -10.133 -45.449 1.00 53.88 117 SER A N 1
ATOM 900 C CA . SER A 1 117 ? 31.601 -9.840 -45.344 1.00 53.88 117 SER A CA 1
ATOM 901 C C . SER A 1 117 ? 32.509 -11.031 -45.673 1.00 53.88 117 SER A C 1
ATOM 903 O O . SER A 1 117 ? 33.704 -10.851 -45.921 1.00 53.88 117 SER A O 1
ATOM 905 N N . LEU A 1 118 ? 31.967 -12.252 -45.718 1.00 52.81 118 LEU A N 1
ATOM 906 C CA . LEU A 1 118 ? 32.727 -13.434 -46.105 1.00 52.81 118 LEU A CA 1
ATOM 907 C C . LEU A 1 118 ? 32.898 -13.471 -47.630 1.00 52.81 118 LEU A C 1
ATOM 909 O O . LEU A 1 118 ? 31.902 -13.515 -48.357 1.00 52.81 118 LEU A O 1
ATOM 913 N N . PRO A 1 119 ? 34.135 -13.534 -48.163 1.00 54.59 119 PRO A N 1
ATOM 914 C CA . PRO A 1 119 ? 34.311 -13.832 -49.573 1.00 54.59 119 PRO A CA 1
ATOM 915 C C . PRO A 1 119 ? 33.616 -15.169 -49.865 1.00 54.59 119 PRO A C 1
ATOM 917 O O . PRO A 1 119 ? 33.866 -16.171 -49.191 1.00 54.59 119 PRO A O 1
ATOM 920 N N . VAL A 1 120 ? 32.750 -15.163 -50.886 1.00 60.50 120 VAL A N 1
ATOM 921 C CA . VAL A 1 120 ? 31.899 -16.259 -51.398 1.00 60.50 120 VAL A CA 1
ATOM 922 C C . VAL A 1 120 ? 32.474 -17.690 -51.262 1.00 60.50 120 VAL A C 1
ATOM 924 O O . VAL A 1 120 ? 31.694 -18.610 -50.997 1.00 60.50 120 VAL A O 1
ATOM 927 N N . PRO A 1 121 ? 33.793 -17.955 -51.386 1.00 59.78 121 PRO A N 1
ATOM 928 C CA . PRO A 1 121 ? 34.349 -19.275 -51.078 1.00 59.78 121 PRO A CA 1
ATOM 929 C C . PRO A 1 121 ? 34.155 -19.775 -49.631 1.00 59.78 121 PRO A C 1
ATOM 931 O O . PRO A 1 121 ? 33.957 -20.976 -49.453 1.00 59.78 121 PRO A O 1
ATOM 934 N N . LEU A 1 122 ? 34.181 -18.926 -48.596 1.00 56.00 122 LEU A N 1
ATOM 935 C CA . LEU A 1 122 ? 34.206 -19.385 -47.195 1.00 56.00 122 LEU A CA 1
ATOM 936 C C . LEU A 1 122 ? 32.820 -19.742 -46.630 1.00 56.00 122 LEU A C 1
ATOM 938 O O . LEU A 1 122 ? 32.709 -20.696 -45.860 1.00 56.00 122 LEU A O 1
ATOM 942 N N . ALA A 1 123 ? 31.754 -19.065 -47.072 1.00 58.59 123 ALA A N 1
ATOM 943 C CA . ALA A 1 123 ? 30.373 -19.417 -46.718 1.00 58.59 123 ALA A CA 1
ATOM 944 C C . ALA A 1 123 ? 29.992 -20.821 -47.232 1.00 58.59 123 ALA A C 1
ATOM 946 O O . ALA A 1 123 ? 29.338 -21.602 -46.539 1.00 58.59 123 ALA A O 1
ATOM 947 N N . ARG A 1 124 ? 30.490 -21.194 -48.423 1.00 60.41 124 ARG A N 1
ATOM 948 C CA . ARG A 1 124 ? 30.326 -22.541 -48.997 1.00 60.41 124 ARG A CA 1
ATOM 949 C C . ARG A 1 124 ? 31.122 -23.603 -48.225 1.00 60.41 124 ARG A C 1
ATOM 951 O O . ARG A 1 124 ? 30.671 -24.742 -48.123 1.00 60.41 124 ARG A O 1
ATOM 958 N N . VAL A 1 125 ? 32.277 -23.240 -47.662 1.00 63.50 125 VAL A N 1
ATOM 959 C CA . VAL A 1 125 ? 33.120 -24.142 -46.856 1.00 63.50 125 VAL A CA 1
ATOM 960 C C . VAL A 1 125 ? 32.529 -24.370 -45.462 1.00 63.50 125 VAL A C 1
ATOM 962 O O . VAL A 1 125 ? 32.479 -25.514 -45.016 1.00 63.50 125 VAL A O 1
ATOM 965 N N . LEU A 1 126 ? 32.022 -23.330 -44.793 1.00 60.34 126 LEU A N 1
ATOM 966 C CA . LEU A 1 126 ? 31.390 -23.463 -43.474 1.00 60.34 126 LEU A CA 1
ATOM 967 C C . LEU A 1 126 ? 30.025 -24.168 -43.561 1.00 60.34 126 LEU A C 1
ATOM 969 O O . LEU A 1 126 ? 29.800 -25.133 -42.831 1.00 60.34 126 LEU A O 1
ATOM 973 N N . GLY A 1 127 ? 29.185 -23.816 -44.543 1.00 59.97 127 GLY A N 1
ATOM 974 C CA . GLY A 1 127 ? 27.918 -24.517 -44.800 1.00 59.97 127 GLY A CA 1
ATOM 975 C C . GLY A 1 127 ? 28.089 -25.977 -45.254 1.00 59.97 127 GLY A C 1
ATOM 976 O O . GLY A 1 127 ? 27.194 -26.802 -45.058 1.00 59.97 127 GLY A O 1
ATOM 977 N N . GLY A 1 128 ? 29.245 -26.328 -45.831 1.00 57.12 128 GLY A N 1
ATOM 978 C CA . GLY A 1 128 ? 29.622 -27.711 -46.144 1.00 57.12 128 GLY A CA 1
ATOM 979 C C . GLY A 1 128 ? 30.177 -28.484 -44.942 1.00 57.12 128 GLY A C 1
ATOM 980 O O . GLY A 1 128 ? 29.958 -29.691 -44.826 1.00 57.12 128 GLY A O 1
ATOM 981 N N . ARG A 1 129 ? 30.859 -27.802 -44.015 1.00 57.38 129 ARG A N 1
ATOM 982 C CA . ARG A 1 129 ? 31.498 -28.422 -42.845 1.00 57.38 129 ARG A CA 1
ATOM 983 C C . ARG A 1 129 ? 30.485 -28.839 -41.777 1.00 57.38 129 ARG A C 1
ATOM 985 O O . ARG A 1 129 ? 30.638 -29.916 -41.198 1.00 57.38 129 ARG A O 1
ATOM 992 N N . GLU A 1 130 ? 29.416 -28.067 -41.589 1.00 54.69 130 GLU A N 1
ATOM 993 C CA . GLU A 1 130 ? 28.317 -28.441 -40.685 1.00 54.69 130 GLU A CA 1
ATOM 994 C C . GLU A 1 130 ? 27.535 -29.660 -41.198 1.00 54.69 130 GLU A C 1
ATOM 996 O O . GLU A 1 130 ? 27.250 -30.594 -40.444 1.00 54.69 130 GLU A O 1
ATOM 1001 N N . ARG A 1 131 ? 27.284 -29.734 -42.513 1.00 54.28 131 ARG A N 1
ATOM 1002 C CA . ARG A 1 131 ? 26.605 -30.886 -43.134 1.00 54.28 131 ARG A CA 1
ATOM 1003 C C . ARG A 1 131 ? 27.440 -32.168 -43.056 1.00 54.28 131 ARG A C 1
ATOM 1005 O O . ARG A 1 131 ? 26.874 -33.235 -42.825 1.00 54.28 131 ARG A O 1
ATOM 1012 N N . SER A 1 132 ? 28.767 -32.0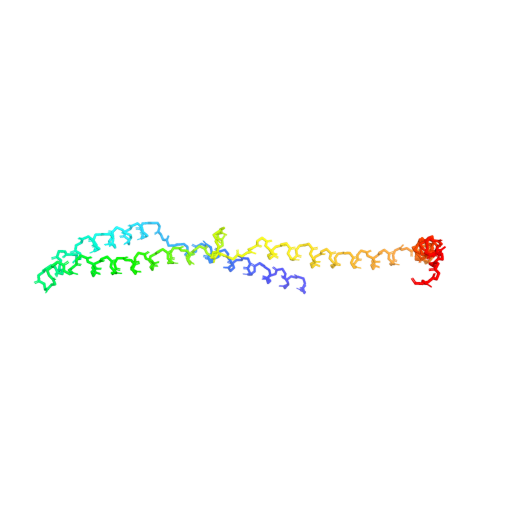74 -43.169 1.00 54.34 132 SER A N 1
ATOM 1013 C CA . SER A 1 132 ? 29.666 -33.230 -43.021 1.00 54.34 132 SER A CA 1
ATOM 1014 C C . SER A 1 132 ? 29.742 -33.764 -41.587 1.00 54.34 132 SER A C 1
ATOM 1016 O O . SER A 1 132 ? 29.754 -34.980 -41.402 1.00 54.34 132 SER A O 1
ATOM 1018 N N . HIS A 1 133 ? 29.738 -32.906 -40.560 1.00 52.53 133 HIS A N 1
ATOM 1019 C CA . HIS A 1 133 ? 29.756 -33.371 -39.165 1.00 52.53 133 HIS A CA 1
ATOM 1020 C C . HIS A 1 133 ? 28.419 -33.987 -38.721 1.00 52.53 133 HIS A C 1
ATOM 1022 O O . HIS A 1 133 ? 28.418 -34.974 -37.982 1.00 52.53 133 HIS A O 1
ATOM 1028 N N . VAL A 1 134 ? 27.284 -33.464 -39.201 1.00 57.50 134 VAL A N 1
ATOM 1029 C CA . VAL A 1 134 ? 25.952 -34.028 -38.912 1.00 57.50 134 VAL A CA 1
ATOM 1030 C C . VAL A 1 134 ? 25.718 -35.344 -39.669 1.00 57.50 134 VAL A C 1
ATOM 1032 O O . VAL A 1 134 ? 25.165 -36.285 -39.098 1.00 57.50 134 VAL A O 1
ATOM 1035 N N . ALA A 1 135 ? 26.192 -35.465 -40.915 1.00 57.88 135 ALA A N 1
ATOM 1036 C CA . ALA A 1 135 ? 26.141 -36.724 -41.666 1.00 57.88 135 ALA A CA 1
ATOM 1037 C C . ALA A 1 135 ? 27.054 -37.808 -41.059 1.00 57.88 135 ALA A C 1
ATOM 1039 O O . ALA A 1 135 ? 26.645 -38.965 -40.963 1.00 57.88 135 ALA A O 1
ATOM 1040 N N . ALA A 1 136 ? 28.250 -37.439 -40.583 1.00 58.16 136 ALA A N 1
ATOM 1041 C CA . ALA A 1 136 ? 29.164 -38.365 -39.913 1.00 58.16 136 ALA A CA 1
ATOM 1042 C C . ALA A 1 136 ? 28.610 -38.884 -38.573 1.00 58.16 136 ALA A C 1
ATOM 1044 O O . ALA A 1 136 ? 28.781 -40.059 -38.258 1.00 58.16 136 ALA A O 1
ATOM 1045 N N . ARG A 1 137 ? 27.892 -38.045 -37.809 1.00 56.41 137 ARG A N 1
ATOM 1046 C CA . ARG A 1 137 ? 27.205 -38.481 -36.579 1.00 56.41 137 ARG A CA 1
ATOM 1047 C C . ARG A 1 137 ? 26.029 -39.419 -36.874 1.00 56.41 137 ARG A C 1
ATOM 1049 O O . ARG A 1 137 ? 25.952 -40.484 -36.276 1.00 56.41 137 ARG A O 1
ATOM 1056 N N . ARG A 1 138 ? 25.201 -39.116 -3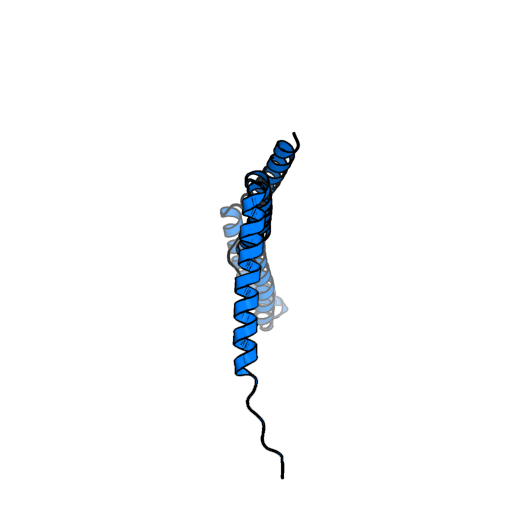7.883 1.00 57.25 138 ARG A N 1
ATOM 1057 C CA . ARG A 1 138 ? 24.094 -40.003 -38.302 1.00 57.25 138 ARG A CA 1
ATOM 1058 C C . ARG A 1 138 ? 24.556 -41.370 -38.822 1.00 57.25 138 ARG A C 1
ATOM 1060 O O . ARG A 1 138 ? 23.842 -42.353 -38.645 1.00 57.25 138 ARG A O 1
ATOM 1067 N N . GLY A 1 139 ? 25.734 -41.453 -39.443 1.00 56.16 139 GLY A N 1
ATOM 1068 C CA . GLY A 1 139 ? 26.322 -42.730 -39.866 1.00 56.16 139 GLY A CA 1
ATOM 1069 C C . GLY A 1 139 ? 26.817 -43.600 -38.702 1.00 56.16 139 GLY A C 1
ATOM 1070 O O . GLY A 1 139 ? 26.791 -44.826 -38.803 1.00 56.16 139 GLY A O 1
ATOM 1071 N N . LEU A 1 140 ? 27.227 -42.985 -37.587 1.00 56.50 140 LEU A N 1
ATOM 1072 C CA . LEU A 1 140 ? 27.701 -43.698 -36.399 1.00 56.50 140 LEU A CA 1
ATOM 1073 C C . LEU A 1 140 ? 26.535 -44.266 -35.573 1.00 56.50 140 LEU A C 1
ATOM 1075 O O . LEU A 1 140 ? 26.606 -45.406 -35.115 1.00 56.50 140 LEU A O 1
ATOM 1079 N N . ASP A 1 141 ? 25.429 -43.523 -35.480 1.00 54.66 141 ASP A N 1
ATOM 1080 C CA . ASP A 1 141 ? 24.228 -43.942 -34.743 1.00 54.66 141 ASP A CA 1
ATOM 1081 C C . ASP A 1 141 ? 23.473 -45.087 -35.452 1.00 54.66 141 ASP A C 1
ATOM 1083 O O . ASP A 1 141 ? 22.878 -45.948 -34.805 1.00 54.66 141 ASP A O 1
ATOM 1087 N N . ALA A 1 142 ? 23.556 -45.165 -36.787 1.00 55.06 142 ALA A N 1
ATOM 1088 C CA . ALA A 1 142 ? 22.953 -46.247 -37.574 1.00 55.06 142 ALA A CA 1
ATOM 1089 C C . ALA A 1 142 ? 23.701 -47.592 -37.453 1.00 55.06 142 ALA A C 1
ATOM 1091 O O . ALA A 1 142 ? 23.096 -48.649 -37.626 1.00 55.06 142 ALA A O 1
ATOM 1092 N N . SER A 1 143 ? 24.998 -47.573 -37.120 1.00 52.81 143 SER A N 1
ATOM 1093 C CA . SER A 1 143 ? 25.814 -48.788 -36.953 1.00 52.81 143 SER A CA 1
ATOM 1094 C C . SER A 1 143 ? 25.548 -49.505 -35.617 1.00 52.81 143 SER A C 1
ATOM 1096 O O . SER A 1 143 ? 25.733 -50.715 -35.506 1.00 52.81 143 SER A O 1
ATOM 1098 N N . HIS A 1 144 ? 25.037 -48.794 -34.603 1.00 52.59 144 HIS A N 1
ATOM 1099 C CA . HIS A 1 144 ? 24.742 -49.363 -33.279 1.00 52.59 144 HIS A CA 1
ATOM 1100 C C . HIS A 1 144 ? 23.339 -49.992 -33.148 1.00 52.59 144 HIS A C 1
ATOM 1102 O O . HIS A 1 144 ? 23.054 -50.650 -32.149 1.00 52.59 144 HIS A O 1
ATOM 1108 N N . ALA A 1 145 ? 22.462 -49.832 -34.147 1.00 53.44 145 ALA A N 1
ATOM 1109 C CA . ALA A 1 145 ? 21.072 -50.302 -34.090 1.00 53.44 145 ALA A CA 1
ATOM 1110 C C . ALA A 1 145 ? 20.843 -51.723 -34.653 1.00 53.44 145 ALA A C 1
ATOM 1112 O O . ALA A 1 145 ? 19.739 -52.256 -34.543 1.00 53.44 145 ALA A O 1
ATOM 1113 N N . ALA A 1 146 ? 21.861 -52.371 -35.228 1.00 55.59 146 ALA A N 1
ATOM 1114 C CA . ALA A 1 146 ? 21.741 -53.714 -35.797 1.00 55.59 146 ALA A CA 1
ATOM 1115 C C . ALA A 1 146 ? 22.211 -54.801 -34.811 1.00 55.59 146 ALA A C 1
ATOM 1117 O O . ALA A 1 146 ? 23.260 -55.413 -34.992 1.00 55.59 146 ALA A O 1
ATOM 1118 N N . THR A 1 147 ? 21.414 -55.081 -33.774 1.00 55.78 147 THR A N 1
ATOM 1119 C CA . THR A 1 147 ? 21.504 -56.360 -33.042 1.00 55.78 147 THR A CA 1
ATOM 1120 C C . THR A 1 147 ? 20.240 -57.192 -33.302 1.00 55.78 147 THR A C 1
ATOM 1122 O O . THR A 1 147 ? 19.126 -56.698 -33.119 1.00 55.78 147 THR A O 1
ATOM 1125 N N . PRO A 1 148 ? 20.361 -58.442 -33.789 1.00 48.78 148 PRO A N 1
ATOM 1126 C CA . PRO A 1 148 ? 19.209 -59.229 -34.219 1.00 48.78 148 PRO A CA 1
ATOM 1127 C C . PRO A 1 148 ? 18.454 -59.811 -33.016 1.00 48.78 148 PRO A C 1
ATOM 1129 O O . PRO A 1 148 ? 18.998 -60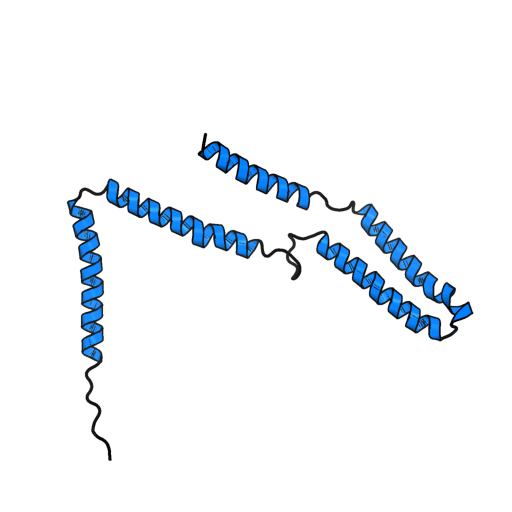.587 -32.228 1.00 48.78 148 PRO A O 1
ATOM 1132 N N . LYS A 1 149 ? 17.167 -59.470 -32.891 1.00 51.91 149 LYS A N 1
ATOM 1133 C CA . LYS A 1 149 ? 16.255 -60.041 -31.891 1.00 51.91 149 LYS A CA 1
ATOM 1134 C C . LYS A 1 149 ? 15.872 -61.471 -32.311 1.00 51.91 149 LYS A C 1
ATOM 1136 O O . LYS A 1 149 ? 15.248 -61.674 -33.349 1.00 51.91 149 LYS A O 1
ATOM 1141 N N . LYS A 1 150 ? 16.294 -62.458 -31.512 1.00 49.34 150 LYS A N 1
ATOM 1142 C CA . LYS A 1 150 ? 16.025 -63.903 -31.674 1.00 49.34 150 LYS A CA 1
ATOM 1143 C C . LYS A 1 150 ? 14.508 -64.200 -31.629 1.00 49.34 150 LYS A C 1
ATOM 1145 O O . LYS A 1 150 ? 13.807 -63.531 -30.866 1.00 49.34 150 LYS A O 1
ATOM 1150 N N . PRO A 1 151 ? 14.000 -65.186 -32.395 1.00 51.38 151 PRO A N 1
ATOM 1151 C CA . PRO A 1 151 ? 12.570 -65.424 -32.528 1.00 51.38 151 PRO A CA 1
ATOM 1152 C C . PRO A 1 151 ? 11.973 -66.168 -31.328 1.00 51.38 151 PRO A C 1
ATOM 1154 O O . PRO A 1 151 ? 12.601 -67.018 -30.697 1.00 51.38 151 PRO A O 1
ATOM 1157 N N . THR A 1 152 ? 10.732 -65.781 -31.068 1.00 54.25 152 THR A N 1
ATOM 1158 C CA . THR A 1 152 ? 9.749 -66.215 -30.077 1.00 54.25 152 THR A CA 1
ATOM 1159 C C . THR A 1 152 ? 9.528 -67.726 -29.996 1.00 54.25 152 THR A C 1
ATOM 1161 O O . THR A 1 152 ? 9.454 -68.413 -31.016 1.00 54.25 152 THR A O 1
ATOM 1164 N N . ARG A 1 153 ? 9.290 -68.205 -28.771 1.00 46.47 153 ARG A N 1
ATOM 1165 C CA . ARG A 1 153 ? 8.406 -69.335 -28.485 1.00 46.47 153 ARG A CA 1
ATOM 1166 C C . ARG A 1 153 ? 7.578 -69.017 -27.248 1.00 46.47 153 ARG A C 1
ATOM 1168 O O . ARG A 1 153 ? 8.149 -68.373 -26.342 1.00 46.47 153 ARG A O 1
#

Secondary structure (DSSP, 8-state):
-HHHHHHHHHHHHHHHHHHHHH-PPPHHHHHHHHHHHHHHHHHHHHHHHHHHGGGHHHHHHHHHHHHHHHHHHHHHHH-TTSSSTTS--HHHHHHIIIIIIIHHHHHHHHHHHHHHHS-HHHHHHHHHHHHHHHHHHHHHHHHSS----PPP-

Foldseek 3Di:
DVVVVVVVVVVVVVVVVVVLVVPADDPVVLVVVVVVLVVCLVCQLVVCCVPQNVNSVVVSVVVNVVVVVVSVVVVVVSCQCDDDPNHDPVVVVVCCCVVPVVVVVVVVVVVVVCVVPDDPVVVVVVVVVVVVVVVVVVVVVVVVPDDDDDDDD

Organism: Diacronema lutheri (NCBI:txid2081491)